Protein AF-A0A6B0SQ01-F1 (afdb_monomer_lite)

Organism: NCBI:txid2692200

Structure (mmCIF, N/CA/C/O backbone):
data_AF-A0A6B0SQ01-F1
#
_entry.id   AF-A0A6B0SQ01-F1
#
loop_
_atom_site.group_PDB
_atom_site.id
_atom_site.type_symbol
_atom_site.label_atom_id
_atom_site.label_alt_id
_atom_site.label_comp_id
_atom_site.label_asym_id
_atom_site.label_entity_id
_atom_site.label_seq_id
_atom_site.pdbx_PDB_ins_code
_atom_site.Cartn_x
_atom_site.Cartn_y
_atom_site.Cartn_z
_atom_site.occupancy
_atom_site.B_iso_or_equiv
_atom_site.auth_seq_id
_atom_site.auth_comp_id
_atom_site.auth_asym_id
_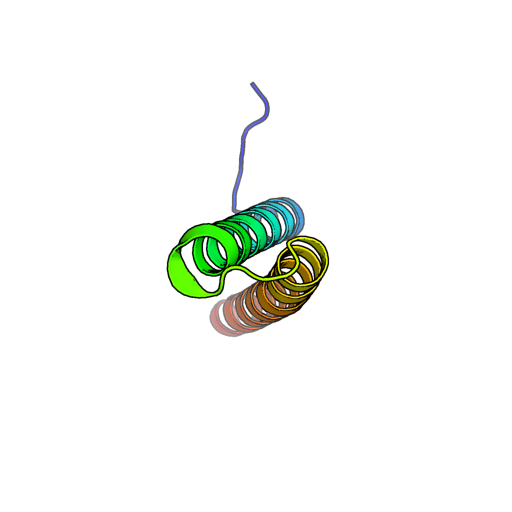atom_site.auth_atom_id
_atom_site.pdbx_PDB_model_num
ATOM 1 N N . MET A 1 1 ? 2.520 19.643 14.567 1.00 42.06 1 MET A N 1
ATOM 2 C CA . MET A 1 1 ? 2.967 18.430 13.856 1.00 42.06 1 MET A CA 1
ATOM 3 C C . MET A 1 1 ? 1.745 17.539 13.808 1.00 42.06 1 MET A C 1
ATOM 5 O O . MET A 1 1 ? 1.209 17.288 14.875 1.00 42.06 1 MET A O 1
ATOM 9 N N . ALA A 1 2 ? 1.194 17.243 12.628 1.00 52.06 2 ALA A N 1
ATOM 10 C CA . ALA A 1 2 ? 0.014 16.383 12.546 1.00 52.06 2 ALA A CA 1
ATOM 11 C C . ALA A 1 2 ? 0.402 15.023 13.130 1.00 52.06 2 ALA A C 1
ATOM 13 O O . ALA A 1 2 ? 1.337 14.399 12.630 1.00 52.06 2 ALA A O 1
ATOM 14 N N . GLU A 1 3 ? -0.219 14.637 14.240 1.00 59.94 3 GLU A N 1
ATOM 15 C CA . GLU A 1 3 ? 0.068 13.364 14.881 1.00 59.94 3 GLU A CA 1
ATOM 16 C C . GLU A 1 3 ? -0.389 12.270 13.917 1.00 59.94 3 GLU A C 1
ATOM 18 O O . GLU A 1 3 ? -1.568 12.170 13.575 1.00 59.94 3 GLU A O 1
ATOM 23 N N . PHE A 1 4 ? 0.574 11.539 13.352 1.00 59.28 4 PHE A N 1
ATOM 24 C CA . PHE A 1 4 ? 0.308 10.449 12.422 1.00 59.28 4 PHE A CA 1
ATOM 25 C C . PHE A 1 4 ? -0.144 9.242 13.244 1.00 59.28 4 PHE A C 1
ATOM 27 O O . PHE A 1 4 ? 0.592 8.276 13.441 1.00 59.28 4 PHE A O 1
ATOM 34 N N . GLU A 1 5 ? -1.342 9.343 13.811 1.00 67.56 5 GLU A N 1
ATOM 35 C CA . GLU A 1 5 ? -1.939 8.274 14.591 1.00 67.56 5 GLU A CA 1
ATOM 36 C C . GLU A 1 5 ? -2.447 7.204 13.630 1.00 67.56 5 GLU A C 1
ATOM 38 O O . GLU A 1 5 ? -3.517 7.321 13.031 1.00 67.56 5 GLU A O 1
ATOM 43 N N . LEU A 1 6 ? -1.684 6.118 13.506 1.00 69.44 6 LEU A N 1
ATOM 44 C CA . LEU A 1 6 ? -2.110 4.912 12.789 1.00 69.44 6 LEU A CA 1
ATOM 45 C C . LEU A 1 6 ? -3.368 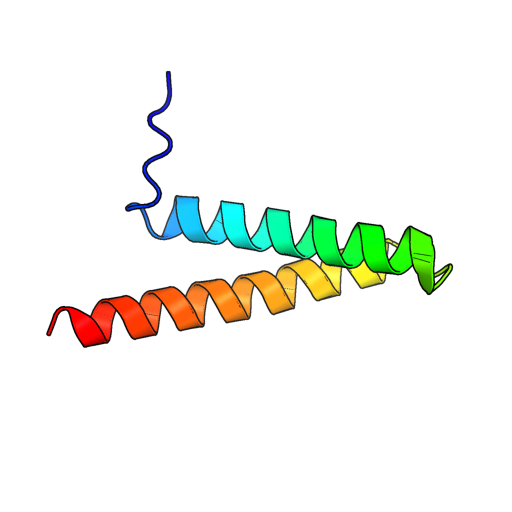4.264 13.401 1.00 69.44 6 LEU A C 1
ATOM 47 O O . LEU A 1 6 ? -3.935 3.363 12.794 1.00 69.44 6 LEU A O 1
ATOM 51 N N . GLY A 1 7 ? -3.827 4.735 14.568 1.00 74.94 7 GLY A N 1
ATOM 52 C CA . GLY A 1 7 ? -5.131 4.385 15.128 1.00 74.94 7 GLY A CA 1
ATOM 53 C C . GLY A 1 7 ? -6.314 4.927 14.317 1.00 74.94 7 GLY A C 1
ATOM 54 O O . GLY A 1 7 ? -7.408 4.378 14.402 1.00 74.94 7 GLY A O 1
ATOM 55 N N . ASN A 1 8 ? -6.122 5.965 13.491 1.00 85.06 8 ASN A N 1
ATOM 56 C CA . ASN A 1 8 ? -7.159 6.405 12.565 1.00 85.06 8 ASN A CA 1
ATOM 57 C C . ASN A 1 8 ? -7.196 5.467 11.340 1.00 85.06 8 ASN A C 1
ATOM 59 O O . ASN A 1 8 ? -6.242 5.463 10.550 1.00 85.06 8 ASN A O 1
ATOM 63 N N . PRO A 1 9 ? -8.303 4.734 11.110 1.00 85.81 9 PRO A N 1
ATOM 64 C CA . PRO A 1 9 ? -8.389 3.742 10.038 1.00 85.81 9 PRO A CA 1
ATOM 65 C C . PRO A 1 9 ? -8.206 4.354 8.644 1.00 85.81 9 PRO A C 1
ATOM 67 O O . PRO A 1 9 ? -7.697 3.690 7.741 1.00 85.81 9 PRO A O 1
ATOM 70 N N . TRP A 1 10 ? -8.552 5.630 8.453 1.00 88.38 10 TRP A N 1
ATOM 71 C CA . TRP A 1 10 ? -8.365 6.324 7.179 1.00 88.38 10 TRP A CA 1
ATOM 72 C C . TRP A 1 10 ? -6.902 6.679 6.920 1.00 88.38 10 TRP A C 1
ATOM 74 O O . TRP A 1 10 ? -6.416 6.465 5.811 1.00 88.38 10 TRP A O 1
ATOM 84 N N . ILE A 1 11 ? -6.183 7.169 7.937 1.00 90.06 11 ILE A N 1
ATOM 85 C CA . ILE A 1 11 ? -4.746 7.476 7.824 1.00 90.06 11 ILE A CA 1
ATOM 86 C C . ILE A 1 11 ? -3.967 6.187 7.571 1.00 90.06 11 ILE A C 1
ATOM 88 O O . ILE A 1 11 ? -3.141 6.139 6.659 1.00 90.06 11 ILE A O 1
ATOM 92 N N . PHE A 1 12 ? -4.286 5.128 8.319 1.00 89.75 12 PHE A N 1
ATOM 93 C CA . PHE A 1 12 ? -3.726 3.798 8.104 1.00 89.75 12 PHE A CA 1
ATOM 94 C C . PHE A 1 12 ? -3.966 3.308 6.671 1.00 89.75 12 PHE A C 1
ATOM 96 O O . PHE A 1 12 ? -3.022 2.927 5.983 1.00 89.75 12 PHE A O 1
ATOM 103 N N . THR A 1 13 ? -5.210 3.383 6.188 1.00 92.50 13 THR A N 1
ATOM 104 C CA . THR A 1 13 ? -5.568 2.937 4.834 1.00 92.50 13 THR A CA 1
ATOM 105 C C . THR A 1 13 ? -4.777 3.680 3.762 1.00 92.50 13 THR A C 1
ATOM 107 O O . THR A 1 13 ? -4.207 3.049 2.874 1.00 92.50 13 THR A O 1
ATOM 110 N N . VAL A 1 14 ? -4.689 5.011 3.853 1.00 93.75 14 VAL A N 1
ATOM 111 C CA . VAL A 1 14 ? -3.914 5.818 2.899 1.00 93.75 14 VAL A CA 1
ATOM 112 C C . VAL A 1 14 ? -2.434 5.442 2.941 1.00 93.75 14 VAL A C 1
ATOM 114 O O . VAL A 1 14 ? -1.830 5.250 1.887 1.00 93.75 14 VAL A O 1
ATOM 117 N N . ALA A 1 15 ? -1.856 5.289 4.134 1.00 93.50 15 ALA A N 1
ATOM 118 C CA . ALA A 1 15 ? -0.457 4.902 4.289 1.00 93.50 15 ALA A CA 1
ATOM 119 C C . ALA A 1 15 ? -0.172 3.544 3.630 1.00 93.50 15 ALA A C 1
ATOM 121 O O . ALA A 1 15 ? 0.759 3.428 2.838 1.00 93.50 15 ALA A O 1
ATOM 122 N N . VAL A 1 16 ? -1.021 2.546 3.889 1.00 95.00 16 VAL A N 1
ATOM 123 C CA . VAL A 1 16 ? -0.911 1.203 3.306 1.00 95.00 16 VAL A CA 1
ATOM 124 C C . VAL A 1 16 ? -1.018 1.242 1.785 1.00 95.00 16 VAL A C 1
ATOM 126 O O . VAL A 1 16 ? -0.200 0.624 1.105 1.00 95.00 16 VAL A O 1
ATOM 129 N N . VAL A 1 17 ? -1.993 1.972 1.239 1.00 96.38 17 VAL A N 1
ATOM 130 C CA . VAL A 1 17 ? -2.165 2.121 -0.214 1.00 96.38 17 VAL A CA 1
ATOM 131 C C . VAL A 1 17 ? -0.912 2.725 -0.842 1.00 96.38 17 VAL A C 1
ATOM 133 O O . VAL A 1 17 ? -0.392 2.181 -1.814 1.00 96.38 17 VAL A O 1
ATOM 136 N N . VAL A 1 18 ? -0.380 3.804 -0.262 1.00 96.44 18 VAL A N 1
ATOM 137 C CA . VAL A 1 18 ? 0.856 4.437 -0.742 1.00 96.44 18 VAL A CA 1
ATOM 138 C C . VAL A 1 18 ? 2.028 3.458 -0.682 1.00 96.44 18 VAL A C 1
ATOM 140 O O . VAL A 1 18 ? 2.765 3.334 -1.657 1.00 96.44 18 VAL A O 1
ATOM 143 N N . THR A 1 19 ? 2.184 2.715 0.416 1.00 95.88 19 THR A N 1
ATOM 144 C CA . THR A 1 19 ? 3.230 1.692 0.539 1.00 95.88 19 THR A CA 1
ATOM 145 C C . THR A 1 19 ? 3.107 0.624 -0.545 1.00 95.88 19 THR A C 1
ATOM 147 O O . THR A 1 19 ? 4.104 0.289 -1.177 1.00 95.88 19 THR A O 1
ATOM 150 N N . TRP A 1 20 ? 1.906 0.115 -0.815 1.00 96.19 20 TRP A N 1
ATOM 151 C CA . TRP A 1 20 ? 1.699 -0.898 -1.851 1.00 96.19 20 TRP A CA 1
ATOM 152 C C . TRP A 1 20 ? 1.955 -0.375 -3.266 1.00 96.19 20 TRP A C 1
ATOM 154 O O . TRP A 1 20 ? 2.547 -1.092 -4.071 1.00 96.19 20 TRP A O 1
ATOM 164 N N . VAL A 1 21 ? 1.571 0.869 -3.564 1.00 96.44 21 VAL A N 1
ATOM 165 C CA . VAL A 1 21 ? 1.921 1.530 -4.832 1.00 96.44 21 VAL A CA 1
ATOM 166 C C . VAL A 1 21 ? 3.436 1.623 -4.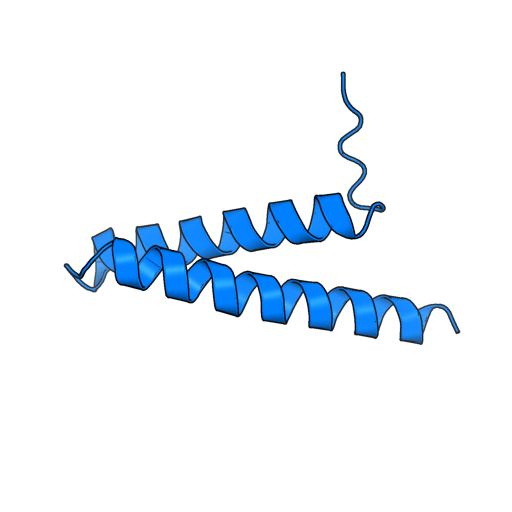992 1.00 96.44 21 VAL A C 1
ATOM 168 O O . VAL A 1 21 ? 3.948 1.332 -6.068 1.00 96.44 21 VAL A O 1
ATOM 171 N N . LEU A 1 22 ? 4.171 1.969 -3.931 1.00 95.94 22 LEU A N 1
ATOM 172 C CA . LEU A 1 22 ? 5.634 2.013 -3.972 1.00 95.94 22 LEU A CA 1
ATOM 173 C C . LEU A 1 22 ? 6.245 0.624 -4.181 1.00 95.94 22 LEU A C 1
ATOM 175 O O . LEU A 1 22 ? 7.157 0.484 -4.990 1.00 95.94 22 LEU A O 1
ATOM 179 N N . VAL A 1 23 ? 5.738 -0.406 -3.498 1.00 95.44 23 VAL A N 1
ATOM 180 C CA . VAL A 1 23 ? 6.215 -1.791 -3.654 1.00 95.44 23 VAL A CA 1
ATOM 181 C C . VAL A 1 23 ? 6.032 -2.273 -5.090 1.00 95.44 23 VAL A C 1
ATOM 183 O O . VAL A 1 23 ? 6.986 -2.770 -5.689 1.00 95.44 23 VAL A O 1
ATOM 186 N N . TRP A 1 24 ? 4.843 -2.090 -5.668 1.00 94.56 24 TRP A N 1
ATOM 187 C CA . TRP A 1 24 ? 4.594 -2.472 -7.058 1.00 94.56 24 TRP A CA 1
ATOM 188 C C . TRP A 1 24 ? 5.366 -1.607 -8.041 1.00 94.56 24 TRP A C 1
ATOM 190 O O . TRP A 1 24 ? 5.947 -2.144 -8.972 1.00 94.56 24 TRP A O 1
ATOM 200 N N . GLY A 1 25 ? 5.447 -0.297 -7.812 1.00 92.19 25 GLY A N 1
ATOM 201 C CA . GLY A 1 25 ? 6.227 0.606 -8.654 1.00 92.19 25 GLY A CA 1
ATOM 202 C C . GLY A 1 25 ? 7.704 0.213 -8.713 1.00 92.19 25 GLY A C 1
ATOM 203 O O . GLY A 1 25 ? 8.275 0.138 -9.796 1.00 92.19 25 GLY A O 1
ATOM 204 N N . ILE A 1 26 ? 8.317 -0.108 -7.568 1.00 93.00 26 ILE A N 1
ATOM 205 C CA . ILE A 1 26 ? 9.696 -0.616 -7.515 1.00 93.00 26 ILE A CA 1
ATOM 206 C C . ILE A 1 26 ? 9.789 -1.976 -8.207 1.00 93.00 26 ILE A C 1
ATOM 208 O O . ILE A 1 26 ? 10.731 -2.210 -8.959 1.00 93.00 26 ILE A O 1
ATOM 212 N N . THR A 1 27 ? 8.821 -2.864 -7.970 1.00 92.06 27 THR A N 1
ATOM 213 C CA . THR A 1 27 ? 8.819 -4.198 -8.580 1.00 92.06 27 THR A CA 1
ATOM 214 C C . THR A 1 27 ? 8.790 -4.104 -10.104 1.00 92.06 27 THR A C 1
ATOM 216 O O . THR A 1 27 ? 9.581 -4.760 -10.776 1.00 92.06 27 THR A O 1
ATOM 219 N N . GLU A 1 28 ? 7.942 -3.233 -10.646 1.00 92.00 28 GLU A N 1
ATOM 220 C CA . GLU A 1 28 ? 7.800 -3.049 -12.084 1.00 92.00 28 GLU A CA 1
ATOM 221 C C . GLU A 1 28 ? 9.084 -2.499 -12.709 1.00 92.00 28 GLU A C 1
ATOM 223 O O . GLU A 1 28 ? 9.598 -3.063 -13.674 1.00 92.00 28 GLU A O 1
ATOM 228 N N . VAL A 1 29 ? 9.645 -1.445 -12.106 1.00 89.31 29 VAL A N 1
ATOM 229 C CA . VAL A 1 29 ? 10.855 -0.765 -12.594 1.00 89.31 29 VAL A CA 1
ATOM 230 C C . VAL A 1 29 ? 12.090 -1.660 -12.515 1.00 89.31 29 VAL A C 1
ATOM 232 O O . VAL A 1 29 ? 12.955 -1.588 -13.381 1.00 89.31 29 VAL A O 1
ATOM 235 N N . VAL A 1 30 ? 12.211 -2.482 -11.471 1.00 92.50 30 VAL A N 1
ATOM 236 C CA . VAL A 1 30 ? 13.418 -3.290 -11.242 1.00 92.50 30 VAL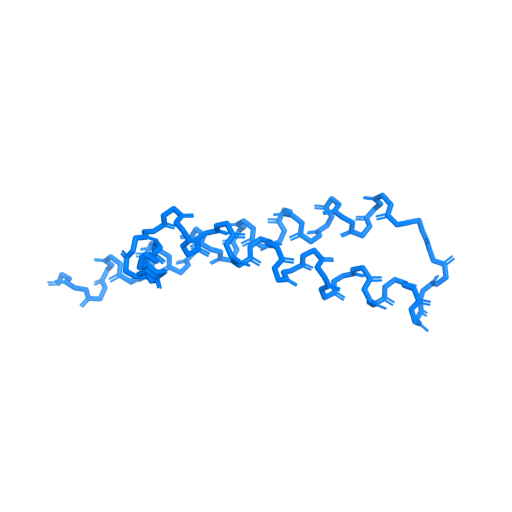 A CA 1
ATOM 237 C C . VAL A 1 30 ? 13.349 -4.641 -11.951 1.00 92.50 30 VAL A C 1
ATOM 239 O O . VAL A 1 30 ? 14.380 -5.127 -12.413 1.00 92.50 30 VAL A O 1
ATOM 242 N N . PHE A 1 31 ? 12.171 -5.268 -12.014 1.00 90.38 31 PHE A N 1
ATOM 243 C CA . PHE A 1 31 ? 12.056 -6.672 -12.418 1.00 90.38 31 PHE A CA 1
ATOM 244 C C . PHE A 1 31 ? 11.259 -6.907 -13.698 1.00 90.38 31 PHE A C 1
ATOM 246 O O . PHE A 1 31 ? 11.467 -7.945 -14.326 1.00 90.38 31 PHE A O 1
ATOM 253 N N . LEU A 1 32 ? 10.334 -6.015 -14.063 1.00 83.12 32 LEU A N 1
ATOM 254 C CA . LEU A 1 32 ? 9.338 -6.306 -15.101 1.00 83.12 32 LEU A CA 1
ATOM 255 C C . LEU A 1 32 ? 9.434 -5.392 -16.329 1.00 83.12 32 LEU A C 1
ATOM 257 O O . LEU A 1 32 ? 8.808 -5.710 -17.337 1.00 83.12 32 LEU A O 1
ATOM 261 N N . ASP A 1 33 ? 10.230 -4.313 -16.267 1.00 80.81 33 ASP A N 1
ATOM 262 C CA . ASP A 1 33 ? 10.438 -3.326 -17.349 1.00 80.81 33 ASP A CA 1
ATOM 263 C C . ASP A 1 33 ? 9.098 -2.858 -17.972 1.00 80.81 33 ASP A C 1
ATOM 265 O O . ASP A 1 33 ? 8.964 -2.622 -19.175 1.00 80.81 33 ASP A O 1
ATOM 269 N N . GLY A 1 34 ? 8.064 -2.829 -17.123 1.00 76.56 34 GLY A N 1
ATOM 270 C CA . GLY A 1 34 ? 6.653 -2.765 -17.495 1.00 76.56 34 GLY A CA 1
ATOM 271 C C . GLY A 1 34 ? 6.040 -1.369 -17.393 1.00 76.56 34 GLY A C 1
ATOM 272 O O . GLY A 1 34 ? 6.712 -0.375 -17.116 1.00 76.56 34 GLY A O 1
ATOM 273 N N . ASP A 1 35 ? 4.726 -1.287 -17.623 1.00 86.75 35 ASP A N 1
ATOM 274 C CA . ASP A 1 35 ? 3.978 -0.026 -17.587 1.00 86.75 35 ASP A CA 1
ATOM 275 C C . ASP A 1 35 ? 3.775 0.459 -16.136 1.00 86.75 35 ASP A C 1
ATOM 277 O O . ASP A 1 35 ? 3.038 -0.176 -15.370 1.00 86.75 35 ASP A O 1
ATOM 281 N N . PRO A 1 36 ? 4.341 1.620 -15.747 1.00 85.56 36 PRO A N 1
ATOM 282 C CA . PRO A 1 36 ? 4.193 2.152 -14.395 1.00 85.56 36 PRO A CA 1
ATOM 283 C C . PRO A 1 36 ? 2.731 2.442 -14.031 1.00 85.56 36 PRO A C 1
ATOM 285 O O . PRO A 1 36 ? 2.374 2.412 -12.853 1.00 85.56 36 PRO A O 1
ATOM 288 N N . THR A 1 37 ? 1.858 2.683 -15.013 1.00 90.25 37 THR A N 1
ATOM 289 C CA . THR A 1 37 ? 0.422 2.892 -14.777 1.00 90.25 37 THR A CA 1
ATOM 290 C C . THR A 1 37 ? -0.232 1.627 -14.229 1.00 90.25 37 THR A C 1
ATOM 292 O O . THR A 1 37 ? -0.979 1.687 -13.250 1.00 90.25 37 THR A O 1
ATOM 295 N N . SER A 1 38 ? 0.094 0.471 -14.813 1.00 89.75 38 SER A N 1
ATOM 296 C CA . SER A 1 38 ? -0.371 -0.840 -14.354 1.00 89.75 38 SER A CA 1
ATOM 297 C C . SER A 1 38 ? 0.091 -1.132 -12.923 1.00 89.75 38 SER A C 1
ATOM 299 O O . SER A 1 38 ? -0.710 -1.560 -12.086 1.00 89.75 38 SER A O 1
ATOM 301 N N . ALA A 1 39 ? 1.349 -0.819 -12.603 1.00 92.44 39 ALA A N 1
ATOM 302 C CA . ALA A 1 39 ? 1.905 -0.993 -11.262 1.00 92.44 39 ALA A CA 1
ATOM 303 C C . ALA A 1 39 ? 1.185 -0.132 -10.211 1.00 92.44 39 ALA A C 1
ATOM 305 O O . ALA A 1 39 ? 0.852 -0.615 -9.127 1.00 92.44 39 ALA A O 1
ATOM 306 N N . VAL A 1 40 ? 0.883 1.128 -10.543 1.00 93.25 40 VAL A N 1
ATOM 307 C CA . VAL A 1 40 ? 0.146 2.042 -9.655 1.00 93.25 40 VAL A CA 1
ATOM 308 C C . VAL A 1 40 ? -1.275 1.542 -9.408 1.00 93.25 40 VAL A C 1
ATOM 310 O O . VAL A 1 40 ? -1.715 1.512 -8.260 1.00 93.25 40 VAL A O 1
ATOM 313 N N . ILE A 1 41 ? -1.990 1.117 -10.454 1.00 94.88 41 ILE A N 1
ATOM 314 C CA . ILE A 1 41 ? -3.353 0.582 -10.317 1.00 94.88 41 ILE A CA 1
ATOM 315 C C . ILE A 1 41 ? -3.334 -0.688 -9.465 1.00 94.88 41 ILE A C 1
ATOM 317 O O . ILE A 1 41 ? -4.113 -0.806 -8.518 1.00 94.88 41 ILE A O 1
ATOM 321 N N . THR A 1 42 ? -2.419 -1.610 -9.765 1.00 95.06 42 THR A N 1
ATOM 322 C CA . THR A 1 42 ? -2.287 -2.880 -9.044 1.00 95.06 42 THR A CA 1
ATOM 323 C C . THR A 1 42 ? -1.989 -2.632 -7.572 1.00 95.06 42 THR A C 1
ATOM 325 O O . THR A 1 42 ? -2.708 -3.146 -6.717 1.00 95.06 42 THR A O 1
ATOM 328 N N . GLY A 1 43 ? -1.009 -1.777 -7.267 1.00 94.88 43 GLY A N 1
ATOM 329 C CA . GLY A 1 43 ? -0.666 -1.427 -5.893 1.00 94.88 43 GLY A CA 1
ATOM 330 C C . GLY A 1 43 ? -1.775 -0.690 -5.154 1.00 94.88 43 GLY A C 1
ATOM 331 O O . GLY A 1 43 ? -2.007 -0.966 -3.979 1.00 94.88 43 GLY A O 1
ATOM 332 N N . ALA A 1 44 ? -2.522 0.188 -5.823 1.00 95.69 44 ALA A N 1
ATOM 333 C CA . ALA A 1 44 ? -3.643 0.873 -5.191 1.00 95.69 44 ALA A CA 1
ATOM 334 C C . ALA A 1 44 ? -4.769 -0.102 -4.818 1.00 95.69 44 ALA A C 1
ATOM 336 O O . ALA A 1 44 ? -5.268 -0.070 -3.693 1.00 95.69 44 ALA A O 1
ATOM 337 N N . VAL A 1 45 ? -5.142 -0.999 -5.736 1.00 97.38 45 VAL A N 1
ATOM 338 C CA . VAL A 1 45 ? -6.212 -1.982 -5.514 1.00 97.38 45 VAL A CA 1
ATOM 339 C C . VAL A 1 45 ? -5.802 -3.015 -4.466 1.00 97.38 45 VAL A C 1
ATOM 341 O O . VAL A 1 45 ? -6.570 -3.275 -3.538 1.00 97.38 45 VAL A O 1
ATOM 344 N N . SER A 1 46 ? -4.594 -3.580 -4.562 1.00 96.06 46 SER A N 1
ATOM 345 C CA . SER A 1 46 ? -4.117 -4.576 -3.597 1.00 96.06 46 SER A CA 1
ATOM 346 C C . SER A 1 46 ? -3.878 -3.965 -2.216 1.00 96.06 46 SER A C 1
ATOM 348 O O . SER A 1 46 ? -4.224 -4.579 -1.206 1.00 96.06 46 SER A O 1
ATOM 350 N N . GLY A 1 47 ? -3.357 -2.736 -2.158 1.00 95.88 47 GLY A N 1
ATOM 351 C CA . GLY A 1 47 ? -3.182 -1.993 -0.914 1.00 95.88 47 GLY A CA 1
ATOM 352 C C . GLY A 1 47 ? -4.507 -1.667 -0.236 1.00 95.88 47 GLY A C 1
ATOM 353 O O . GLY A 1 47 ? -4.639 -1.858 0.972 1.00 95.88 47 GLY A O 1
ATOM 354 N N . LEU A 1 48 ? -5.519 -1.256 -1.006 1.00 96.19 48 LEU A N 1
ATOM 355 C CA . LEU A 1 48 ? -6.854 -0.995 -0.472 1.00 96.19 48 LEU A CA 1
ATOM 356 C C . LEU A 1 48 ? -7.504 -2.279 0.056 1.00 96.19 48 LEU A C 1
ATOM 358 O O . LEU A 1 48 ? -8.047 -2.279 1.159 1.00 96.19 48 LEU A O 1
ATOM 362 N N . ALA A 1 49 ? -7.413 -3.384 -0.689 1.00 96.50 49 ALA A N 1
ATOM 363 C CA . ALA A 1 49 ? -7.935 -4.676 -0.253 1.00 96.50 49 ALA A CA 1
ATOM 364 C C . ALA A 1 49 ? -7.291 -5.139 1.064 1.00 96.50 49 ALA A C 1
ATOM 366 O O . ALA A 1 49 ? -7.996 -5.569 1.978 1.00 96.50 49 ALA A O 1
ATOM 367 N N . PHE A 1 50 ? -5.967 -4.999 1.192 1.00 95.25 50 PHE A N 1
ATOM 368 C CA . PHE A 1 50 ? -5.247 -5.334 2.419 1.00 95.25 50 PHE A CA 1
ATOM 369 C C . PHE A 1 50 ? -5.654 -4.437 3.594 1.00 95.25 50 PHE A C 1
ATOM 371 O O . PHE A 1 50 ? -5.922 -4.941 4.683 1.00 95.25 50 PHE A O 1
ATOM 378 N N . ALA A 1 51 ? -5.737 -3.120 3.380 1.00 94.06 51 ALA A N 1
ATOM 379 C CA . ALA A 1 51 ? -6.138 -2.176 4.419 1.00 94.06 51 ALA A CA 1
ATOM 380 C C . ALA A 1 51 ? -7.547 -2.474 4.947 1.00 94.06 51 ALA A C 1
ATOM 382 O O . ALA A 1 51 ? -7.748 -2.553 6.157 1.00 94.06 51 ALA A O 1
ATOM 383 N N . LEU A 1 52 ? -8.508 -2.704 4.047 1.00 93.56 52 LEU A N 1
ATOM 384 C CA . LEU A 1 52 ? -9.879 -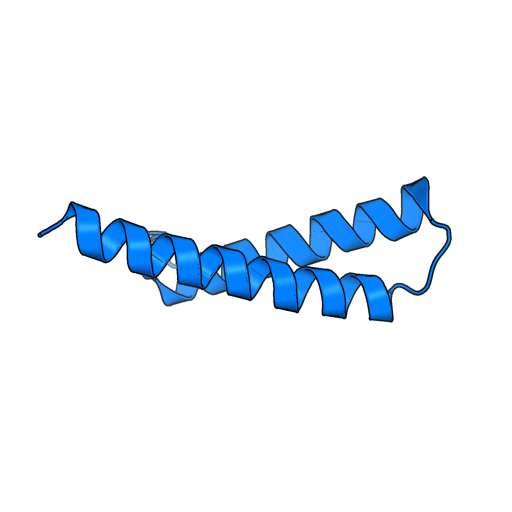3.054 4.420 1.00 93.56 52 LEU A CA 1
ATOM 385 C C . LEU A 1 52 ? -9.934 -4.380 5.178 1.00 93.56 52 LEU A C 1
ATOM 387 O O . LEU A 1 52 ? -10.601 -4.466 6.206 1.00 93.56 52 LEU A O 1
ATOM 391 N N . PHE A 1 53 ? -9.205 -5.396 4.710 1.00 94.56 53 PHE A N 1
ATOM 392 C CA . PHE A 1 53 ? -9.110 -6.676 5.407 1.00 94.56 53 PHE A CA 1
ATOM 393 C C . PHE A 1 53 ? -8.560 -6.509 6.828 1.00 94.56 53 PHE A C 1
ATOM 395 O O . PHE A 1 53 ? -9.134 -7.047 7.773 1.00 94.56 53 PHE A O 1
ATOM 402 N N . TYR A 1 54 ? -7.495 -5.720 6.992 1.00 89.75 54 TYR A N 1
ATOM 403 C CA . TYR A 1 54 ? -6.905 -5.436 8.297 1.00 89.75 54 TYR A CA 1
ATOM 404 C C . TYR A 1 54 ? -7.882 -4.714 9.230 1.00 89.75 54 TYR A C 1
ATOM 406 O O . TYR A 1 54 ? -8.042 -5.138 10.369 1.00 89.75 54 TYR A O 1
ATOM 414 N N . VAL A 1 55 ? -8.574 -3.678 8.745 1.00 89.56 55 VAL A N 1
ATOM 415 C CA . VAL A 1 55 ? -9.567 -2.927 9.533 1.00 89.56 55 VAL A CA 1
ATOM 416 C C . VAL A 1 55 ? -10.726 -3.824 9.972 1.00 89.56 55 VAL A C 1
ATOM 418 O O . VAL A 1 55 ? -11.173 -3.756 11.116 1.00 89.56 55 VAL A O 1
ATOM 421 N N . ILE A 1 56 ? -11.213 -4.697 9.087 1.00 90.56 56 ILE A N 1
ATOM 422 C CA . ILE A 1 56 ? -12.267 -5.657 9.436 1.00 90.56 56 ILE A CA 1
ATOM 423 C C . ILE A 1 56 ? -11.765 -6.605 10.526 1.00 90.56 56 ILE A C 1
ATOM 425 O O . ILE A 1 56 ? -12.447 -6.809 11.527 1.00 90.56 56 ILE A O 1
ATOM 429 N N . LEU A 1 57 ? -10.564 -7.156 10.354 1.00 90.38 57 LEU A N 1
ATOM 430 C CA . LEU A 1 57 ? -9.978 -8.106 11.291 1.00 90.38 57 LEU A CA 1
ATOM 431 C C . LEU A 1 57 ? -9.691 -7.471 12.658 1.00 90.38 57 LEU A C 1
ATOM 433 O O . LEU A 1 57 ? -9.993 -8.087 13.676 1.00 90.38 57 LEU A O 1
ATOM 437 N N . SER A 1 58 ? -9.181 -6.237 12.702 1.00 85.38 58 SER A N 1
ATOM 438 C CA . SER A 1 58 ? -8.951 -5.519 13.961 1.00 85.38 58 SER A CA 1
ATOM 439 C C . SER A 1 58 ? -10.260 -5.269 14.708 1.00 85.38 58 SER A C 1
ATOM 441 O O . SER A 1 58 ? -10.326 -5.497 15.911 1.00 85.38 58 SER A O 1
ATOM 443 N N . THR A 1 59 ? -11.325 -4.917 13.981 1.00 83.62 59 THR A N 1
ATOM 444 C CA . THR A 1 59 ? -12.660 -4.708 14.561 1.00 83.62 59 THR A CA 1
ATOM 445 C C . THR A 1 59 ? -13.222 -5.986 15.197 1.00 83.62 59 THR A C 1
ATOM 447 O O . THR A 1 59 ? -13.918 -5.907 16.200 1.00 83.62 59 THR A O 1
ATOM 450 N N . GLN A 1 60 ? -12.935 -7.168 14.635 1.00 82.62 60 GLN A N 1
ATOM 451 C CA . GLN A 1 60 ? -13.401 -8.454 15.183 1.00 82.62 60 GLN A CA 1
ATOM 452 C C . GLN A 1 60 ? -12.616 -8.913 16.422 1.00 82.62 60 GLN A C 1
ATOM 454 O O . GLN A 1 60 ? -13.146 -9.673 17.224 1.00 82.62 60 GLN A O 1
ATOM 459 N N . ILE A 1 61 ? -11.353 -8.503 16.567 1.00 77.12 61 ILE A N 1
ATOM 460 C CA . ILE A 1 61 ? -10.504 -8.892 17.706 1.00 77.12 61 ILE A CA 1
ATOM 461 C C . ILE A 1 61 ? -10.853 -8.088 18.970 1.00 77.12 61 ILE A C 1
ATOM 463 O O . ILE A 1 61 ? -10.634 -8.571 20.078 1.00 77.12 61 ILE A O 1
ATOM 467 N N . GLU A 1 62 ? -11.397 -6.878 18.818 1.00 63.03 62 GLU A N 1
ATOM 468 C CA . GLU A 1 62 ? -11.839 -6.030 19.938 1.00 63.03 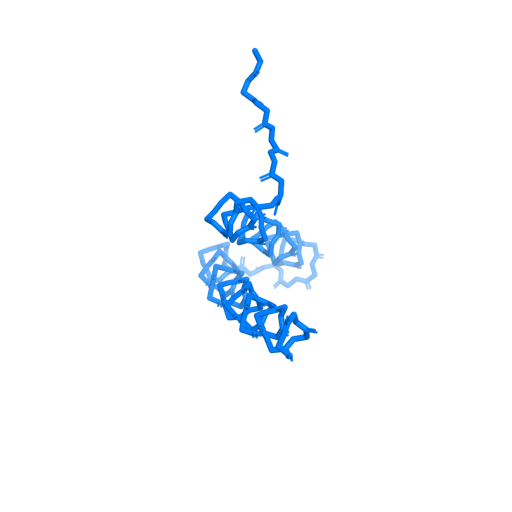62 GLU A CA 1
ATOM 469 C C . GLU A 1 62 ? -13.245 -6.364 20.484 1.00 63.03 62 GLU A C 1
ATOM 471 O O . GLU A 1 62 ? -13.641 -5.790 21.500 1.00 63.03 62 GLU A O 1
ATOM 476 N N . THR A 1 63 ? -13.986 -7.289 19.857 1.00 52.34 63 THR A N 1
ATOM 477 C CA . THR A 1 63 ? -15.277 -7.839 20.344 1.00 52.34 63 THR A CA 1
ATOM 478 C C . THR A 1 63 ? -15.121 -9.150 21.096 1.00 52.34 63 THR A C 1
ATOM 480 O O . THR A 1 63 ? -15.814 -9.309 22.126 1.00 52.34 63 THR A O 1
#

Radius of gyration: 13.93 Å; chains: 1; bounding box: 29×27×38 Å

Sequence (63 aa):
MAEFELGNPWIFTVAVVVTWVLVWGITEVVFLDGDPTSAVITGAVSGLAFALFYVILSTQIET

Foldseek 3Di:
DPPCPCVPLVSVLVVQLVVQLVVLLCCCVPPPVDDSVVSNVVSNVVSNVVSVVVVVVVVVVVD

Secondary structure (DSSP, 8-state):
-----TTSHHHHHHHHHHHHHHHHHHHIIIII---HHHHHHHHHHHHHHHHHHHHHHHHHH--

pLDDT: mean 86.83, std 12.41, range [42.06, 97.38]